Protein AF-A0A1Y1Y2I5-F1 (afdb_monomer)

Mean predicted aligned error: 3.87 Å

Nearest PDB structures (foldseek):
  2k5b-assembly1_B  TM=2.994E-01  e=3.682E+00  Homo sapiens

Solvent-accessible surface area (backbone atoms only — not comparable to full-atom values): 4730 Å² total; per-residue (Å²): 120,59,78,83,19,54,61,51,16,51,40,29,29,25,50,38,10,32,52,23,11,51,34,14,48,75,66,33,50,72,55,25,46,57,54,48,55,56,49,56,73,72,43,97,58,53,79,68,51,50,51,34,47,54,51,14,29,51,53,8,25,54,45,8,64,76,28,47,88,47,98,55,23,68,61,54,22,44,50,48,27,50,50,32,31,73,74,61,75,40,49,57,80,110

InterPro domains:
  IPR054246 Domain of unknown function DUF6973 [PF22322] (2-86)

Structure (mmCIF, N/CA/C/O backbone):
data_AF-A0A1Y1Y2I5-F1
#
_entry.id   AF-A0A1Y1Y2I5-F1
#
loop_
_atom_site.group_PDB
_atom_site.id
_atom_site.type_symbol
_atom_site.label_atom_id
_atom_site.label_alt_id
_atom_site.label_comp_id
_atom_site.label_asym_id
_atom_site.label_entity_id
_atom_site.label_seq_id
_atom_site.pdbx_PDB_ins_code
_atom_site.Cartn_x
_atom_site.Cartn_y
_atom_site.Cartn_z
_atom_site.occupancy
_atom_site.B_iso_or_equiv
_atom_site.auth_seq_id
_atom_site.auth_comp_id
_atom_site.auth_asym_id
_atom_site.auth_atom_id
_atom_site.pdbx_PDB_model_num
ATOM 1 N N . PHE A 1 1 ? 12.966 9.841 3.268 1.00 59.47 1 PHE A N 1
ATOM 2 C CA . PHE A 1 1 ? 13.816 9.147 2.280 1.00 59.47 1 PHE A CA 1
ATOM 3 C C . PHE A 1 1 ? 14.691 10.173 1.556 1.00 59.47 1 PHE A C 1
ATOM 5 O O . PHE A 1 1 ? 14.342 11.347 1.604 1.00 59.47 1 PHE A O 1
ATOM 12 N N . SER A 1 2 ? 15.833 9.792 0.967 1.00 68.56 2 SER A N 1
ATOM 13 C CA . SER A 1 2 ? 16.704 10.732 0.230 1.00 68.56 2 SER A CA 1
ATOM 14 C C . SER A 1 2 ? 16.094 11.107 -1.126 1.00 68.56 2 SER A C 1
ATOM 16 O O . SER A 1 2 ? 15.292 10.341 -1.659 1.00 68.56 2 SER A O 1
ATOM 18 N N . SER A 1 3 ? 16.496 12.244 -1.710 1.00 62.56 3 SER A N 1
ATOM 19 C CA . SER A 1 3 ? 15.995 12.697 -3.024 1.00 62.56 3 SER A CA 1
ATOM 20 C C . SER A 1 3 ? 16.132 11.621 -4.116 1.00 62.56 3 SER A C 1
ATOM 22 O O . SER A 1 3 ? 15.184 11.348 -4.841 1.00 62.56 3 SER A O 1
ATOM 24 N N . ALA A 1 4 ? 17.256 10.896 -4.132 1.00 61.22 4 ALA A N 1
ATOM 25 C CA . ALA A 1 4 ? 17.521 9.804 -5.077 1.00 61.22 4 ALA A CA 1
ATOM 26 C C . ALA A 1 4 ? 16.557 8.607 -4.971 1.00 61.22 4 ALA A C 1
ATOM 28 O O . ALA A 1 4 ? 16.491 7.790 -5.876 1.00 61.22 4 ALA A O 1
ATOM 29 N N . SER A 1 5 ? 15.818 8.480 -3.869 1.00 74.00 5 SER A N 1
ATOM 30 C CA . SER A 1 5 ? 14.844 7.398 -3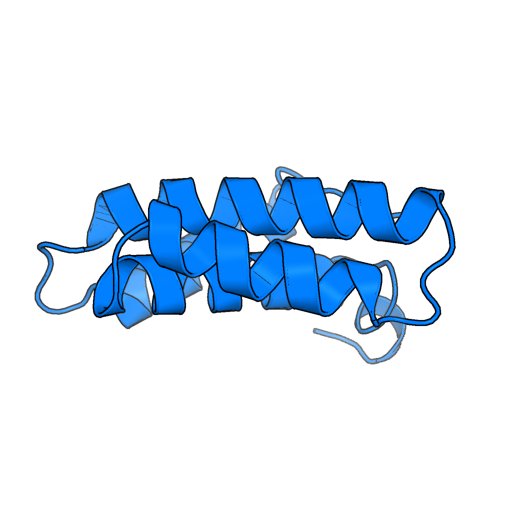.675 1.00 74.00 5 SER A CA 1
ATOM 31 C C . SER A 1 5 ? 13.401 7.835 -3.905 1.00 74.00 5 SER A C 1
ATOM 33 O O . SER A 1 5 ? 12.493 7.033 -3.693 1.00 74.00 5 SER A O 1
ATOM 35 N N . LEU A 1 6 ? 13.186 9.107 -4.265 1.00 74.94 6 LEU A N 1
ATOM 36 C CA . LEU A 1 6 ? 11.854 9.654 -4.491 1.00 74.94 6 LEU A CA 1
ATOM 37 C C . LEU A 1 6 ? 11.261 9.215 -5.824 1.00 74.94 6 LEU A C 1
ATOM 39 O O . LEU A 1 6 ? 10.047 9.254 -5.926 1.00 74.94 6 LEU A O 1
ATOM 43 N N . HIS A 1 7 ? 12.071 8.775 -6.779 1.00 71.00 7 HIS A N 1
ATOM 44 C CA . HIS A 1 7 ? 11.620 8.236 -8.058 1.00 71.00 7 HIS A CA 1
ATOM 45 C C . HIS A 1 7 ? 12.279 6.866 -8.221 1.00 71.00 7 HIS A C 1
ATOM 47 O O . HIS A 1 7 ? 13.490 6.766 -8.012 1.00 71.00 7 HIS A O 1
ATOM 53 N N . TYR A 1 8 ? 11.504 5.808 -8.471 1.00 80.31 8 TYR A N 1
ATOM 54 C CA . TYR A 1 8 ? 11.964 4.415 -8.652 1.00 80.31 8 TYR A CA 1
ATOM 55 C C . TYR A 1 8 ? 12.541 3.694 -7.429 1.00 80.31 8 TYR A C 1
ATOM 57 O O . TYR A 1 8 ? 12.689 2.471 -7.458 1.00 80.31 8 TYR A O 1
ATOM 65 N N . GLY A 1 9 ? 12.895 4.422 -6.372 1.00 85.81 9 GLY A N 1
ATOM 66 C CA . GLY A 1 9 ? 13.526 3.875 -5.175 1.00 85.81 9 GLY A CA 1
ATOM 67 C C . GLY A 1 9 ? 12.557 3.624 -4.017 1.00 85.81 9 GLY A C 1
ATOM 68 O O . GLY A 1 9 ? 11.343 3.781 -4.112 1.00 85.81 9 GLY A O 1
ATOM 69 N N . LYS A 1 10 ? 13.115 3.282 -2.849 1.00 92.00 10 LYS A N 1
ATOM 70 C CA . LYS A 1 10 ? 12.341 2.934 -1.638 1.00 92.00 10 LYS A CA 1
ATOM 71 C C . LYS A 1 10 ? 11.368 4.022 -1.168 1.00 92.00 10 LYS A C 1
ATOM 73 O O . LYS A 1 10 ? 10.375 3.710 -0.518 1.00 92.00 10 LYS A O 1
ATOM 78 N N . GLY A 1 11 ? 11.677 5.291 -1.432 1.00 92.00 11 GLY A N 1
ATOM 79 C CA . GLY A 1 11 ? 10.817 6.408 -1.054 1.00 92.00 11 GLY A CA 1
ATOM 80 C C . GLY A 1 11 ? 9.597 6.545 -1.954 1.00 92.00 11 GLY A C 1
ATOM 81 O O . GLY A 1 11 ? 8.561 6.996 -1.480 1.00 92.00 11 GLY A O 1
ATOM 82 N N . ASP A 1 12 ? 9.713 6.157 -3.218 1.00 92.44 12 ASP A N 1
ATOM 83 C CA . ASP A 1 12 ? 8.608 6.070 -4.166 1.00 92.44 12 ASP A CA 1
ATOM 84 C C . ASP A 1 12 ? 7.678 4.916 -3.801 1.00 92.44 12 ASP A C 1
ATOM 86 O O . ASP A 1 12 ? 6.517 5.122 -3.449 1.00 92.44 12 ASP A O 1
ATOM 90 N N . ALA A 1 13 ? 8.269 3.729 -3.664 1.00 95.50 13 ALA A N 1
ATOM 91 C CA . ALA A 1 13 ? 7.592 2.521 -3.224 1.00 95.50 13 ALA A CA 1
ATOM 92 C C . ALA A 1 13 ? 6.791 2.722 -1.923 1.00 95.50 13 ALA A C 1
ATOM 94 O O . ALA A 1 13 ? 5.626 2.333 -1.815 1.00 95.50 13 ALA A O 1
ATOM 95 N N . PHE A 1 14 ? 7.392 3.398 -0.935 1.00 96.75 14 PHE A N 1
ATOM 96 C CA . PHE A 1 14 ? 6.712 3.760 0.306 1.00 96.75 14 PHE A CA 1
ATOM 97 C C . PHE A 1 14 ? 5.490 4.657 0.081 1.00 96.75 14 PHE A C 1
ATOM 99 O O . PHE A 1 14 ? 4.469 4.441 0.732 1.00 96.75 14 PHE A O 1
ATOM 106 N N . ARG A 1 15 ? 5.579 5.673 -0.788 1.00 96.25 15 ARG A N 1
ATOM 107 C CA . ARG A 1 15 ? 4.457 6.593 -1.029 1.00 96.25 15 ARG A CA 1
ATOM 108 C C . ARG A 1 15 ? 3.276 5.859 -1.647 1.00 96.25 15 ARG A C 1
ATOM 110 O O . ARG A 1 15 ? 2.170 6.028 -1.141 1.00 96.25 15 ARG A O 1
ATOM 117 N N . HIS A 1 16 ? 3.518 5.015 -2.650 1.00 97.44 16 HIS A N 1
ATOM 118 C CA . HIS A 1 16 ? 2.486 4.181 -3.276 1.00 97.44 16 HIS A CA 1
ATOM 119 C C . HIS A 1 16 ? 1.809 3.258 -2.254 1.00 97.44 16 HIS A C 1
ATOM 121 O O . HIS A 1 16 ? 0.581 3.266 -2.112 1.00 97.44 16 HIS A O 1
ATOM 127 N N . CYS A 1 17 ? 2.615 2.561 -1.445 1.00 98.62 17 CYS A N 1
ATOM 128 C CA . CYS A 1 17 ? 2.123 1.724 -0.351 1.00 98.62 17 CYS A CA 1
ATOM 129 C C . CYS A 1 17 ? 1.270 2.52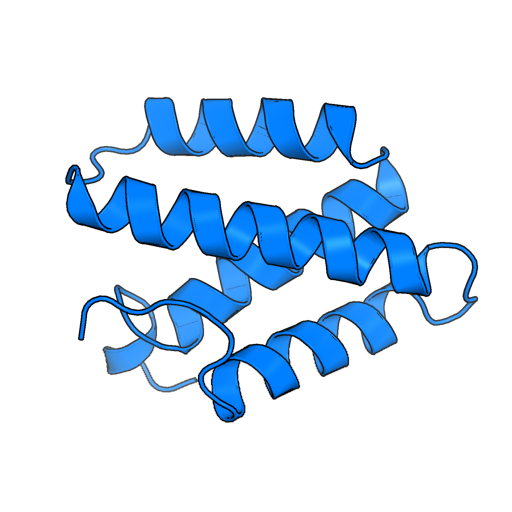2 0.642 1.00 98.62 17 CYS A C 1
ATOM 131 O O . CYS A 1 17 ? 0.115 2.181 0.905 1.00 98.62 17 CYS A O 1
ATOM 133 N N . TYR A 1 18 ? 1.808 3.610 1.196 1.00 98.62 18 TYR A N 1
ATOM 134 C CA . TYR A 1 18 ? 1.130 4.324 2.272 1.00 98.62 18 TYR A CA 1
ATOM 135 C C . TYR A 1 18 ? -0.130 5.042 1.779 1.00 98.62 18 TYR A C 1
ATOM 137 O O . TYR A 1 18 ? -1.155 5.027 2.462 1.00 98.62 18 TYR A O 1
ATOM 145 N N . TRP A 1 19 ? -0.104 5.596 0.566 1.00 98.50 19 TRP A N 1
ATOM 146 C CA . TRP A 1 19 ? -1.283 6.188 -0.057 1.00 98.50 19 TRP A CA 1
ATOM 147 C C . TRP A 1 19 ? -2.417 5.165 -0.218 1.00 98.50 19 TRP A C 1
ATOM 149 O O . TRP A 1 19 ? -3.542 5.426 0.219 1.00 98.50 19 TRP A O 1
ATOM 159 N N . ASN A 1 20 ? -2.125 3.967 -0.737 1.00 98.75 20 ASN A N 1
ATOM 160 C CA . ASN A 1 20 ? -3.126 2.903 -0.862 1.00 98.75 20 ASN A CA 1
ATOM 161 C C . ASN A 1 20 ? -3.615 2.372 0.491 1.00 98.75 20 ASN A C 1
ATOM 163 O O . ASN A 1 20 ? -4.798 2.041 0.629 1.00 98.75 20 ASN A O 1
ATOM 167 N N . ALA A 1 21 ? -2.750 2.342 1.508 1.00 98.81 21 ALA A N 1
ATOM 168 C CA . ALA A 1 21 ? -3.148 1.973 2.861 1.00 98.81 21 ALA A CA 1
ATOM 169 C C . ALA A 1 21 ? -4.144 2.982 3.454 1.00 98.81 21 ALA A C 1
ATOM 171 O O . ALA A 1 21 ? -5.190 2.582 3.968 1.00 98.81 21 ALA A O 1
ATOM 172 N N . LEU A 1 22 ? -3.880 4.286 3.312 1.00 98.81 22 LEU A N 1
ATOM 173 C CA . LEU A 1 22 ? -4.783 5.349 3.768 1.00 98.81 22 LEU A CA 1
ATOM 174 C C . LEU A 1 22 ? -6.134 5.309 3.049 1.00 98.81 22 LEU A C 1
ATOM 176 O O . LEU A 1 22 ? -7.180 5.422 3.692 1.00 98.81 22 LEU A O 1
ATOM 180 N N . MET A 1 23 ? -6.127 5.119 1.726 1.00 98.69 23 MET A N 1
ATOM 181 C CA . MET A 1 23 ? -7.365 4.972 0.960 1.00 98.69 23 MET A CA 1
ATOM 182 C C . MET A 1 23 ? -8.154 3.742 1.408 1.00 98.69 23 MET A C 1
ATOM 184 O O . MET A 1 23 ? -9.364 3.833 1.591 1.00 98.69 23 MET A O 1
ATOM 188 N N . THR A 1 24 ? -7.479 2.621 1.668 1.00 98.81 24 THR A N 1
ATOM 189 C CA . THR A 1 24 ? -8.132 1.390 2.131 1.00 98.81 24 THR A CA 1
ATOM 190 C C . THR A 1 24 ? -8.758 1.552 3.510 1.00 98.81 24 THR A C 1
ATOM 192 O O . THR A 1 24 ? -9.891 1.122 3.718 1.00 98.81 24 THR A O 1
ATOM 195 N N . ILE A 1 25 ? -8.060 2.209 4.440 1.00 98.69 25 ILE A N 1
ATOM 196 C CA . ILE A 1 25 ? -8.587 2.509 5.778 1.00 98.69 25 ILE A CA 1
ATOM 197 C C . ILE A 1 25 ? -9.847 3.378 5.679 1.00 98.69 25 ILE A C 1
ATOM 199 O O . ILE A 1 25 ? -10.805 3.160 6.418 1.00 98.69 25 ILE A O 1
ATOM 203 N N . ARG A 1 26 ? -9.856 4.359 4.770 1.00 98.19 26 ARG A N 1
ATOM 204 C CA . ARG A 1 26 ? -10.930 5.354 4.683 1.00 98.19 26 ARG A CA 1
ATOM 205 C C . ARG A 1 26 ? -12.124 4.918 3.835 1.00 98.19 26 ARG A C 1
ATOM 207 O O . ARG A 1 26 ? -13.252 5.277 4.161 1.00 98.19 26 ARG A O 1
ATOM 214 N N . PHE A 1 27 ? -11.878 4.202 2.744 1.00 97.88 27 PHE A N 1
ATOM 215 C CA . PHE A 1 27 ? -12.871 3.938 1.699 1.00 97.88 27 PHE A CA 1
ATOM 216 C C . PHE A 1 27 ? -13.032 2.455 1.356 1.00 97.88 27 PHE A C 1
ATOM 218 O O . PHE A 1 27 ? -13.967 2.112 0.640 1.00 97.88 27 PHE A O 1
ATOM 225 N N . GLY A 1 28 ? -12.164 1.581 1.873 1.00 98.25 28 GLY A N 1
ATOM 226 C CA . GLY A 1 28 ? -12.108 0.173 1.489 1.00 98.25 28 GLY A CA 1
ATOM 227 C C . GLY A 1 28 ? -11.149 -0.096 0.327 1.00 98.25 28 GLY A C 1
ATOM 228 O O . GLY A 1 28 ? -10.770 0.802 -0.428 1.00 98.25 28 GLY A O 1
ATOM 229 N N . ALA A 1 29 ? -10.721 -1.355 0.216 1.00 98.25 29 ALA A N 1
ATOM 230 C CA . ALA A 1 29 ? -9.693 -1.772 -0.738 1.00 98.25 29 ALA A CA 1
ATOM 231 C C . ALA A 1 29 ? -10.159 -1.663 -2.200 1.00 98.25 29 ALA A C 1
ATOM 233 O O . ALA A 1 29 ? -9.373 -1.253 -3.050 1.00 98.25 29 ALA A O 1
ATOM 234 N N . ASP A 1 30 ? -11.429 -1.954 -2.487 1.00 98.12 30 ASP A N 1
ATOM 235 C CA . ASP A 1 30 ? -11.962 -1.933 -3.856 1.00 98.12 30 ASP A CA 1
ATOM 236 C C . ASP A 1 30 ? -11.955 -0.516 -4.447 1.00 98.12 30 ASP A C 1
ATOM 238 O O . ASP A 1 30 ? -11.582 -0.300 -5.600 1.00 98.12 30 ASP A O 1
ATOM 242 N N . GLN A 1 31 ? -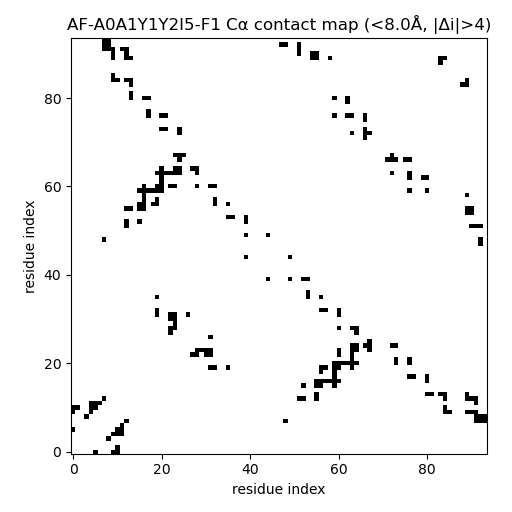12.354 0.476 -3.648 1.00 98.19 31 GLN A N 1
ATOM 243 C CA . GLN A 1 31 ? -12.323 1.886 -4.026 1.00 98.19 31 GLN A CA 1
ATOM 244 C C . GLN A 1 31 ? -10.882 2.386 -4.137 1.00 98.19 31 GLN A C 1
ATOM 246 O O . GLN A 1 31 ? -10.563 3.089 -5.094 1.00 98.19 31 GLN A O 1
ATOM 251 N N . ALA A 1 32 ? -10.012 1.996 -3.198 1.00 98.25 32 ALA A N 1
ATOM 252 C CA . ALA A 1 32 ? -8.593 2.336 -3.245 1.00 98.25 32 ALA A CA 1
ATOM 253 C C . ALA A 1 32 ? -7.934 1.826 -4.533 1.00 98.25 32 ALA A C 1
ATOM 255 O O . ALA A 1 32 ? -7.207 2.575 -5.178 1.00 98.25 32 ALA A O 1
ATOM 256 N N . GLN A 1 33 ? -8.242 0.591 -4.940 1.00 97.75 33 GLN A N 1
ATOM 257 C CA . GLN A 1 33 ? -7.724 0.015 -6.174 1.00 97.75 33 GLN A CA 1
ATOM 258 C C . GLN A 1 33 ? -8.170 0.810 -7.401 1.00 97.75 33 GLN A C 1
ATOM 260 O O . GLN A 1 33 ? -7.329 1.213 -8.186 1.00 97.75 33 GLN A O 1
ATOM 265 N N . LYS A 1 34 ? -9.467 1.101 -7.545 1.00 97.12 34 LYS A N 1
ATOM 266 C CA . LYS A 1 34 ? -9.975 1.850 -8.710 1.00 97.12 34 LYS A CA 1
ATOM 267 C C . LYS A 1 34 ? -9.328 3.228 -8.852 1.00 97.12 34 LYS A C 1
ATOM 269 O O . LYS A 1 34 ? -9.029 3.653 -9.963 1.00 97.12 34 LYS A O 1
ATOM 274 N N . VAL A 1 35 ? -9.131 3.926 -7.730 1.00 96.06 35 VAL A N 1
ATOM 275 C CA . VAL A 1 35 ? -8.469 5.238 -7.718 1.00 96.06 35 VAL A CA 1
ATOM 276 C C . VAL A 1 35 ? -6.991 5.106 -8.081 1.00 96.06 35 VAL A C 1
ATOM 278 O O . VAL A 1 35 ? -6.502 5.902 -8.876 1.00 96.06 35 VAL A O 1
ATOM 281 N N . ALA A 1 36 ? -6.295 4.112 -7.524 1.00 94.88 36 ALA A N 1
ATOM 282 C CA . ALA A 1 36 ? -4.886 3.869 -7.810 1.00 94.88 36 ALA A CA 1
ATOM 283 C C . ALA A 1 36 ? -4.662 3.451 -9.269 1.00 94.88 36 ALA A C 1
ATOM 285 O O . ALA A 1 36 ? -3.879 4.090 -9.955 1.00 94.88 36 ALA A O 1
ATOM 286 N N . ASP A 1 37 ? -5.403 2.464 -9.773 1.00 93.19 37 ASP A N 1
ATOM 287 C CA . ASP A 1 37 ? -5.288 1.979 -11.153 1.00 93.19 37 ASP A CA 1
ATOM 288 C C . ASP A 1 37 ? -5.537 3.131 -12.149 1.00 93.19 37 ASP A C 1
ATOM 290 O O . ASP A 1 37 ? -4.742 3.358 -13.056 1.00 93.19 37 ASP A O 1
ATOM 294 N N . SER A 1 38 ? -6.565 3.957 -11.910 1.00 91.81 38 SER A N 1
ATOM 295 C CA . SER A 1 38 ? -6.822 5.147 -12.733 1.00 91.81 38 SER A CA 1
ATOM 296 C C . SER A 1 38 ? -5.734 6.223 -12.620 1.00 91.81 38 SER A C 1
ATOM 298 O O . SER A 1 38 ? -5.582 7.015 -13.552 1.00 91.81 38 SER A O 1
ATOM 300 N N . HIS A 1 39 ? -5.035 6.327 -11.489 1.00 90.31 39 HIS A N 1
ATOM 301 C CA . HIS A 1 39 ? -3.906 7.242 -11.335 1.00 90.31 39 HIS A CA 1
ATOM 302 C C . HIS A 1 39 ? -2.713 6.773 -12.171 1.00 90.31 39 HIS A C 1
ATOM 304 O O . HIS A 1 39 ? -2.145 7.588 -12.896 1.00 90.31 39 HIS A O 1
ATOM 310 N N . GLU A 1 40 ? -2.403 5.474 -12.131 1.00 88.19 40 GLU A N 1
ATOM 311 C CA . GLU A 1 40 ? -1.297 4.893 -12.900 1.00 88.19 40 GLU A CA 1
ATOM 312 C C . GLU A 1 40 ? -1.558 4.933 -14.415 1.00 88.19 40 GLU A C 1
ATOM 314 O O . GLU 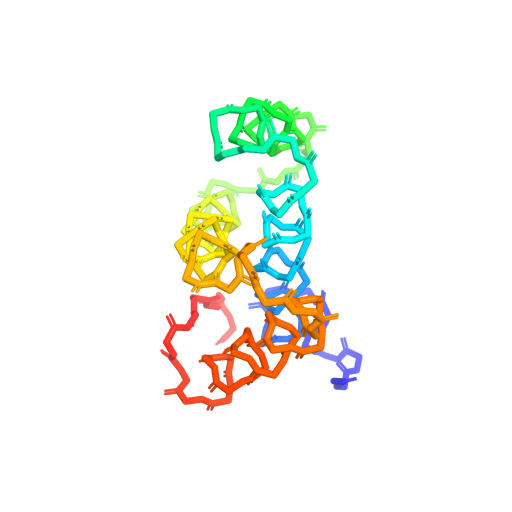A 1 40 ? -0.648 5.244 -15.178 1.00 88.19 40 GLU A O 1
ATOM 319 N N . ASP A 1 41 ? -2.802 4.705 -14.859 1.00 84.62 41 ASP A N 1
ATOM 320 C CA . ASP A 1 41 ? -3.184 4.769 -16.283 1.00 84.62 41 ASP A CA 1
ATOM 321 C C . ASP A 1 41 ? -3.050 6.180 -16.886 1.00 84.62 41 ASP A C 1
ATOM 323 O O . ASP A 1 41 ? -2.858 6.334 -18.093 1.00 84.62 41 ASP A O 1
ATOM 327 N N . ASN A 1 42 ? -3.175 7.220 -16.054 1.00 78.81 42 ASN A N 1
ATOM 328 C CA . ASN A 1 42 ? -3.039 8.619 -16.471 1.00 78.81 42 ASN A CA 1
ATOM 329 C C . ASN A 1 42 ? -1.635 9.190 -16.205 1.00 78.81 42 ASN A C 1
ATOM 331 O O . ASN A 1 42 ? -1.366 10.342 -16.558 1.00 78.81 42 ASN A O 1
ATOM 335 N N . GLY A 1 43 ? -0.751 8.419 -15.569 1.00 70.88 43 GLY A N 1
ATOM 336 C CA . GLY A 1 43 ? 0.657 8.761 -15.424 1.00 70.88 43 GLY A CA 1
ATOM 337 C C . GLY A 1 43 ? 1.400 8.508 -16.735 1.00 70.88 43 GLY A C 1
ATOM 338 O O . GLY A 1 43 ? 1.146 7.524 -17.423 1.00 70.88 43 GLY A O 1
ATOM 339 N N . ASN A 1 44 ? 2.369 9.357 -17.087 1.00 67.12 44 ASN A N 1
ATOM 340 C CA . ASN A 1 44 ? 3.310 9.078 -18.185 1.00 67.12 44 ASN A CA 1
ATOM 341 C C . ASN A 1 44 ? 4.339 7.998 -17.775 1.00 67.12 44 ASN A C 1
ATOM 343 O O . ASN A 1 44 ? 5.535 8.147 -18.034 1.00 67.12 44 ASN A O 1
ATOM 347 N N . ASN A 1 45 ? 3.891 6.943 -17.094 1.00 65.31 45 ASN A N 1
ATOM 348 C CA . ASN A 1 45 ? 4.754 5.949 -16.479 1.00 65.31 45 ASN A CA 1
ATOM 349 C C . ASN A 1 45 ? 5.203 4.933 -17.536 1.00 65.31 45 ASN A C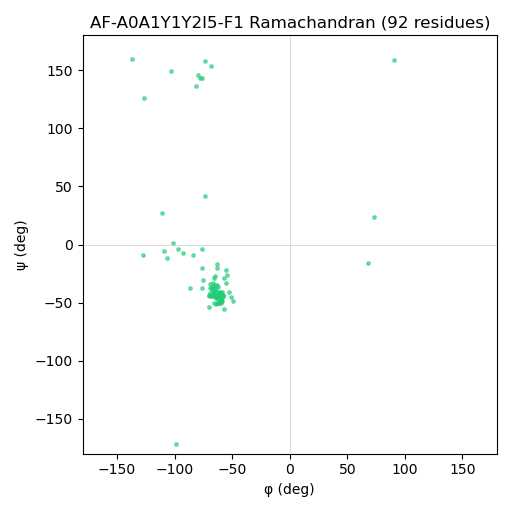 1
ATOM 351 O O . ASN A 1 45 ? 4.424 4.460 -18.369 1.00 65.31 45 ASN A O 1
ATOM 355 N N . LEU A 1 46 ? 6.489 4.585 -17.520 1.00 69.69 46 LEU A N 1
ATOM 356 C CA . LEU A 1 46 ? 7.002 3.493 -18.347 1.00 69.69 46 LEU A CA 1
ATOM 357 C C . LEU A 1 46 ? 6.451 2.152 -17.837 1.00 69.69 46 LEU A C 1
ATOM 359 O O . LEU A 1 46 ? 6.208 1.980 -16.649 1.00 69.69 46 LEU A O 1
ATOM 363 N N . SER A 1 47 ? 6.337 1.140 -18.704 1.00 70.75 47 SER A N 1
ATOM 364 C CA . SER A 1 47 ? 5.747 -0.163 -18.322 1.00 70.75 47 SER A CA 1
ATOM 365 C C . SER A 1 47 ? 6.384 -0.851 -17.099 1.00 70.75 47 SER A C 1
ATOM 367 O O . SER A 1 47 ? 5.733 -1.660 -16.441 1.00 70.75 47 SER A O 1
ATOM 369 N N . ALA A 1 48 ? 7.657 -0.570 -16.799 1.00 67.25 48 ALA A N 1
ATOM 370 C CA . ALA A 1 48 ? 8.334 -1.074 -15.605 1.00 67.25 48 ALA A CA 1
ATOM 371 C C . ALA A 1 48 ? 7.907 -0.323 -14.329 1.00 67.25 48 ALA A C 1
ATOM 373 O O . ALA A 1 48 ? 7.739 -0.956 -13.290 1.00 67.25 48 ALA A O 1
ATOM 374 N N . GLU A 1 49 ? 7.685 0.988 -14.431 1.00 73.38 49 GLU A N 1
ATOM 375 C CA . GLU A 1 49 ? 7.189 1.871 -13.363 1.00 73.38 49 GLU A CA 1
ATOM 376 C C . GLU A 1 49 ? 5.790 1.451 -12.954 1.00 73.38 49 GLU A C 1
ATOM 378 O O . GLU A 1 49 ? 5.590 1.075 -11.804 1.00 73.38 49 GLU A O 1
ATOM 383 N N . SER A 1 50 ? 4.892 1.281 -13.930 1.00 81.44 50 SER A N 1
ATOM 384 C CA . SER A 1 50 ? 3.533 0.804 -13.665 1.00 81.44 50 SER A CA 1
ATOM 385 C C . SER A 1 50 ? 3.509 -0.535 -12.918 1.00 81.44 50 SER A C 1
ATOM 387 O O . SER A 1 50 ? 2.631 -0.760 -12.096 1.00 81.44 50 SER A O 1
ATOM 389 N N . LYS A 1 51 ? 4.470 -1.444 -13.146 1.00 88.56 51 LYS A N 1
ATOM 390 C CA . LYS A 1 51 ? 4.533 -2.712 -12.390 1.00 88.56 51 LYS A CA 1
ATOM 391 C C . LYS A 1 51 ? 4.934 -2.499 -10.932 1.00 88.56 51 LYS A C 1
ATOM 393 O O . LYS A 1 51 ? 4.334 -3.119 -10.055 1.00 88.56 51 LYS A O 1
ATOM 398 N N . MET A 1 52 ? 5.930 -1.648 -10.690 1.00 93.44 52 MET A N 1
ATOM 399 C CA . MET A 1 52 ? 6.383 -1.291 -9.345 1.00 93.44 52 MET A CA 1
ATOM 400 C C . MET A 1 52 ? 5.264 -0.587 -8.571 1.00 93.44 52 MET A C 1
ATOM 402 O O . MET A 1 52 ? 4.953 -0.987 -7.445 1.00 93.44 52 MET A O 1
ATOM 406 N N . ASP A 1 53 ? 4.603 0.375 -9.210 1.00 94.56 53 ASP A N 1
ATOM 407 C CA . ASP A 1 53 ? 3.513 1.151 -8.625 1.00 94.56 53 ASP A CA 1
ATOM 408 C C . ASP A 1 53 ? 2.317 0.254 -8.304 1.00 94.56 53 ASP A C 1
ATOM 410 O O . ASP A 1 53 ? 1.875 0.213 -7.157 1.00 94.56 53 ASP A O 1
ATOM 414 N N . LEU A 1 54 ? 1.846 -0.560 -9.259 1.00 95.31 54 LEU A N 1
ATOM 415 C CA . LEU A 1 54 ? 0.729 -1.491 -9.044 1.00 95.31 54 LEU A CA 1
ATOM 416 C C . LEU A 1 54 ? 1.019 -2.505 -7.929 1.00 95.31 54 LEU A C 1
ATOM 418 O O . LEU A 1 54 ? 0.140 -2.773 -7.102 1.00 95.31 54 LEU A O 1
ATOM 422 N N . PHE A 1 55 ? 2.241 -3.045 -7.870 1.00 96.94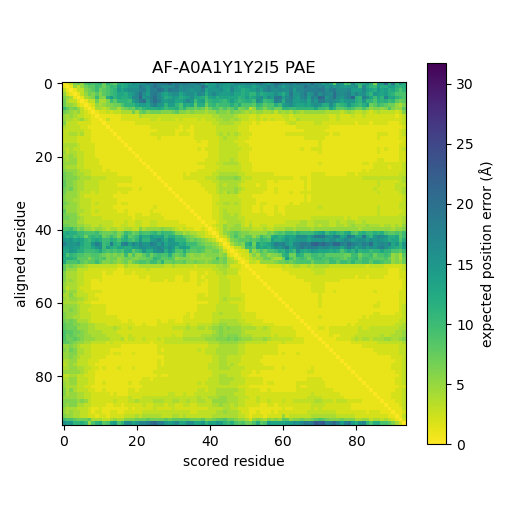 55 PHE A N 1
ATOM 423 C CA . PHE A 1 55 ? 2.651 -3.959 -6.802 1.00 96.94 55 PHE A CA 1
ATOM 424 C C . PHE A 1 55 ? 2.614 -3.266 -5.434 1.00 96.94 55 PHE A C 1
ATOM 426 O O . PHE A 1 55 ? 1.996 -3.764 -4.490 1.00 96.94 55 PHE A O 1
ATOM 433 N N . ASN A 1 56 ? 3.227 -2.087 -5.324 1.00 98.19 56 ASN A N 1
ATOM 434 C CA . ASN A 1 56 ? 3.298 -1.352 -4.063 1.00 98.19 56 ASN A CA 1
ATOM 435 C C . ASN A 1 56 ? 1.927 -0.809 -3.634 1.00 98.19 56 ASN A C 1
ATOM 437 O O . ASN A 1 56 ? 1.612 -0.815 -2.442 1.00 98.19 56 ASN A O 1
ATOM 441 N N . ASN A 1 57 ? 1.079 -0.426 -4.590 1.00 98.44 57 ASN A N 1
ATOM 442 C CA . ASN A 1 57 ? -0.318 -0.067 -4.373 1.00 98.44 57 ASN A CA 1
ATOM 443 C C . ASN A 1 57 ? -1.087 -1.247 -3.757 1.00 98.44 57 ASN A C 1
ATOM 445 O O . ASN A 1 57 ? -1.757 -1.079 -2.736 1.00 98.44 57 ASN A O 1
ATOM 449 N N . ALA A 1 58 ? -0.955 -2.454 -4.319 1.00 98.50 58 ALA A N 1
ATOM 450 C CA . ALA A 1 58 ? -1.582 -3.659 -3.773 1.00 98.50 58 ALA A CA 1
ATOM 451 C C . ALA A 1 58 ? -1.103 -3.961 -2.345 1.00 98.50 58 ALA A C 1
ATOM 453 O O . ALA A 1 58 ? -1.928 -4.169 -1.451 1.00 98.50 58 ALA A O 1
ATOM 454 N N . GLN A 1 59 ? 0.207 -3.876 -2.100 1.00 98.62 59 GLN A N 1
ATOM 455 C CA . GLN A 1 59 ? 0.776 -4.113 -0.774 1.00 98.62 59 GLN A CA 1
ATOM 456 C C . GLN A 1 59 ? 0.272 -3.100 0.266 1.00 98.62 59 GLN A C 1
ATOM 458 O O . GLN A 1 59 ? -0.026 -3.457 1.410 1.00 98.62 59 GLN A O 1
ATOM 463 N N . GLY A 1 60 ? 0.092 -1.846 -0.156 1.00 98.75 60 GLY A N 1
ATOM 464 C CA . GLY A 1 60 ? -0.559 -0.804 0.628 1.00 98.75 60 GLY A CA 1
ATOM 465 C C . GLY A 1 60 ? -1.986 -1.163 1.034 1.00 98.75 60 GLY A C 1
ATOM 466 O O . GLY A 1 60 ? -2.358 -0.996 2.197 1.00 98.75 60 GLY A O 1
ATOM 467 N N . ARG A 1 61 ? -2.789 -1.711 0.113 1.00 98.81 61 ARG A N 1
ATOM 468 C CA . ARG A 1 61 ? -4.165 -2.138 0.422 1.00 98.81 61 ARG A CA 1
ATOM 469 C C . ARG A 1 61 ? -4.206 -3.290 1.426 1.00 98.81 61 ARG A C 1
ATOM 471 O O . ARG A 1 61 ? -5.055 -3.288 2.318 1.00 98.81 61 ARG A O 1
ATOM 478 N N . GLU A 1 62 ? -3.280 -4.241 1.338 1.00 98.75 62 GLU A N 1
ATOM 479 C CA . GLU A 1 62 ? -3.161 -5.320 2.330 1.00 98.75 62 GLU A CA 1
ATOM 480 C C . GLU A 1 62 ? -2.845 -4.771 3.729 1.00 98.75 62 GLU A C 1
ATOM 482 O O . GLU A 1 62 ? -3.547 -5.084 4.695 1.00 98.75 62 GLU A O 1
ATOM 487 N N . ILE A 1 63 ? -1.857 -3.877 3.832 1.00 98.69 63 ILE A N 1
ATOM 488 C CA . ILE A 1 63 ? -1.478 -3.225 5.096 1.00 98.69 63 ILE A CA 1
ATOM 489 C C . ILE A 1 63 ? -2.632 -2.381 5.653 1.00 98.69 63 ILE A C 1
ATOM 491 O O . ILE A 1 63 ? -2.928 -2.436 6.848 1.00 98.69 63 ILE A O 1
ATOM 495 N N . GLY A 1 64 ? -3.333 -1.631 4.800 1.00 98.62 64 GLY A N 1
ATOM 496 C CA . GLY A 1 64 ? -4.505 -0.855 5.202 1.00 98.62 64 GLY A CA 1
ATOM 497 C C . GLY A 1 64 ? -5.618 -1.736 5.775 1.00 98.62 64 GLY A C 1
ATOM 498 O O . GLY A 1 64 ? -6.183 -1.418 6.822 1.00 98.62 64 GLY A O 1
ATOM 499 N N . ASN A 1 65 ? -5.897 -2.883 5.148 1.00 98.69 65 ASN A N 1
ATOM 500 C CA . ASN A 1 65 ? -6.878 -3.849 5.650 1.00 98.69 65 ASN A CA 1
ATOM 501 C C . ASN A 1 65 ? -6.499 -4.440 7.010 1.00 98.69 65 ASN A C 1
ATOM 503 O O . ASN A 1 65 ? -7.396 -4.686 7.819 1.00 98.69 65 ASN A O 1
ATOM 507 N N . LEU A 1 66 ? -5.204 -4.638 7.269 1.00 98.44 66 LEU A N 1
ATOM 508 C CA . LEU A 1 66 ? -4.710 -5.176 8.535 1.00 98.44 66 LEU A CA 1
ATOM 509 C C . LEU A 1 66 ? -4.997 -4.234 9.714 1.00 98.44 66 LEU A C 1
ATOM 511 O O . LEU A 1 66 ? -5.296 -4.694 10.815 1.00 98.44 66 LEU A O 1
ATOM 515 N N . TYR A 1 67 ? -4.939 -2.918 9.484 1.00 97.94 67 TYR A N 1
ATOM 516 C CA . TYR A 1 67 ? -5.030 -1.919 10.552 1.00 97.94 67 TYR A CA 1
ATOM 517 C C . TYR A 1 67 ? -6.327 -1.106 10.581 1.00 97.94 67 TYR A C 1
ATOM 519 O O . TYR A 1 67 ? -6.524 -0.359 11.538 1.00 97.94 67 TYR A O 1
ATOM 527 N N . LYS A 1 68 ? -7.233 -1.249 9.602 1.00 97.25 68 LYS A N 1
ATOM 528 C CA . LYS A 1 68 ? -8.434 -0.395 9.452 1.00 97.25 68 LYS A CA 1
ATOM 529 C C . LYS A 1 68 ? -9.364 -0.313 10.668 1.00 97.25 68 LYS A C 1
ATOM 531 O O . LYS A 1 68 ? -10.117 0.646 10.779 1.00 97.25 68 LYS A O 1
ATOM 536 N N . THR A 1 69 ? -9.33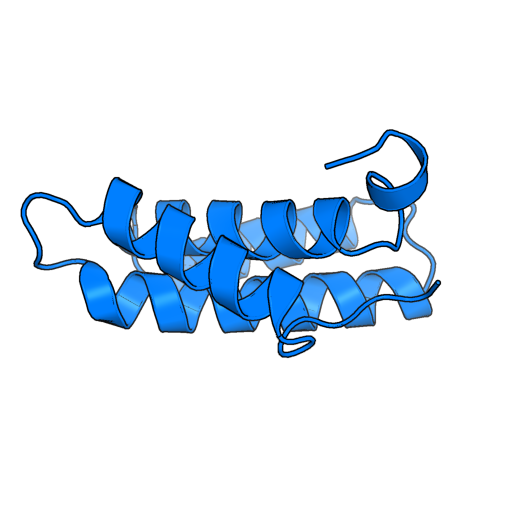4 -1.288 11.577 1.00 97.19 69 THR A N 1
ATOM 537 C CA . THR A 1 69 ? -10.153 -1.285 12.805 1.00 97.19 69 THR A CA 1
ATOM 538 C C . THR A 1 69 ? -9.442 -0.671 14.0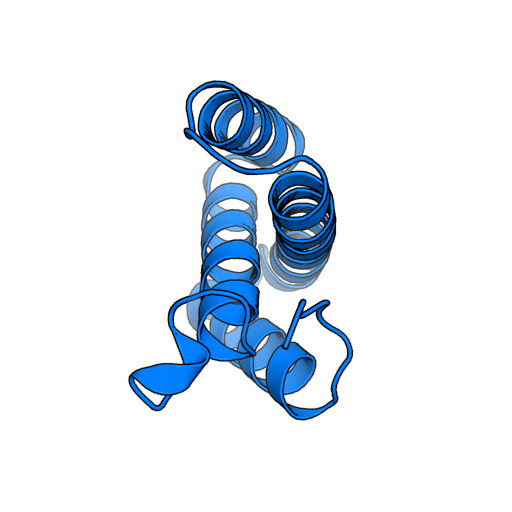16 1.00 97.19 69 THR A C 1
ATOM 540 O O . THR A 1 69 ? -10.053 -0.495 15.070 1.00 97.19 69 THR A O 1
ATOM 543 N N . SER A 1 70 ? -8.153 -0.346 13.894 1.00 98.0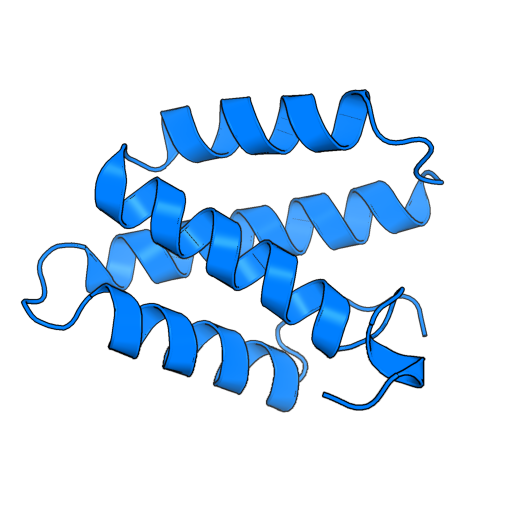0 70 SER A N 1
ATOM 544 C CA . SER A 1 70 ? -7.359 0.245 14.968 1.00 98.00 70 SER A CA 1
ATOM 545 C C . SER A 1 70 ? -7.649 1.736 15.128 1.00 98.00 70 SER A C 1
ATOM 547 O O . SER A 1 70 ? -7.754 2.476 14.153 1.00 98.00 70 SER A O 1
ATOM 549 N N . LYS A 1 71 ? -7.654 2.223 16.375 1.00 97.38 71 LYS A N 1
ATOM 550 C CA . LYS A 1 71 ? -7.696 3.670 16.668 1.00 97.38 71 LYS A CA 1
ATOM 551 C C . LYS A 1 71 ? -6.463 4.419 16.145 1.00 97.38 71 LYS A C 1
ATOM 553 O O . LYS A 1 71 ? -6.529 5.626 15.942 1.00 97.38 71 LYS A O 1
ATOM 558 N N . SER A 1 72 ? -5.369 3.699 15.898 1.00 97.94 72 SER A N 1
ATOM 559 C CA . SER A 1 72 ? -4.108 4.228 15.367 1.00 97.94 72 SER A CA 1
ATOM 560 C C . SER A 1 72 ? -3.836 3.738 13.939 1.00 97.94 72 SER A C 1
ATOM 562 O O . SER A 1 72 ? -2.677 3.624 13.549 1.00 97.94 72 SER A O 1
ATOM 564 N N . ALA A 1 73 ? -4.885 3.422 13.165 1.00 98.00 73 ALA A N 1
ATOM 565 C CA . ALA A 1 73 ? -4.780 2.793 11.845 1.00 98.00 73 ALA A CA 1
ATOM 566 C C . ALA A 1 73 ? -3.768 3.480 10.915 1.00 98.00 73 ALA A C 1
ATOM 568 O O . ALA A 1 73 ? -2.895 2.813 10.370 1.00 98.00 73 ALA A O 1
ATOM 569 N N . ASN A 1 74 ? -3.834 4.810 10.786 1.00 98.44 74 ASN A N 1
ATOM 570 C CA . ASN A 1 74 ? -2.937 5.555 9.897 1.00 98.44 74 ASN A CA 1
ATOM 571 C C . ASN A 1 74 ? -1.468 5.459 10.334 1.00 98.44 74 ASN A C 1
ATOM 573 O O . ASN A 1 74 ? -0.598 5.282 9.489 1.00 98.44 74 ASN A O 1
ATOM 577 N N . ALA A 1 75 ? -1.189 5.541 11.639 1.00 98.50 75 ALA A N 1
ATOM 578 C CA . ALA A 1 75 ? 0.174 5.427 12.158 1.00 98.50 75 ALA A CA 1
ATOM 579 C C . ALA A 1 75 ? 0.731 4.011 11.948 1.00 98.50 75 ALA A C 1
ATOM 581 O O . ALA A 1 75 ? 1.837 3.855 11.446 1.00 98.50 75 ALA A O 1
ATOM 582 N N . LEU A 1 76 ? -0.073 2.982 12.230 1.00 98.56 76 LEU A N 1
ATOM 583 C CA . LEU A 1 76 ? 0.316 1.587 12.012 1.00 98.56 76 LEU A CA 1
ATOM 584 C C . LEU A 1 76 ? 0.528 1.269 10.527 1.00 98.56 76 LEU A C 1
ATOM 586 O O . LEU A 1 76 ? 1.466 0.560 10.177 1.00 98.56 76 LEU A O 1
ATOM 590 N N . ALA A 1 77 ? -0.306 1.819 9.643 1.00 98.56 77 ALA A N 1
ATOM 591 C CA . ALA A 1 77 ? -0.128 1.684 8.202 1.00 98.56 77 ALA A CA 1
ATOM 592 C C . ALA A 1 77 ? 1.133 2.399 7.699 1.00 98.56 77 ALA A C 1
ATOM 594 O O . ALA A 1 77 ? 1.848 1.856 6.857 1.00 98.56 77 ALA A O 1
ATOM 595 N N . MET A 1 78 ? 1.429 3.588 8.235 1.00 98.56 78 MET A N 1
ATOM 596 C CA . MET A 1 78 ? 2.667 4.309 7.944 1.00 98.56 78 MET A CA 1
ATOM 597 C C . MET A 1 78 ? 3.885 3.479 8.355 1.00 98.56 78 MET A C 1
ATOM 599 O O . MET A 1 78 ? 4.779 3.269 7.536 1.00 98.56 78 MET A O 1
ATOM 603 N N . ASP A 1 79 ? 3.894 2.975 9.590 1.00 98.38 79 ASP A N 1
ATOM 604 C CA . ASP A 1 79 ? 4.979 2.148 10.116 1.00 98.38 79 ASP A CA 1
ATOM 605 C C . ASP A 1 79 ? 5.125 0.858 9.305 1.00 98.38 79 ASP A C 1
ATOM 607 O O . ASP A 1 79 ? 6.232 0.523 8.894 1.00 98.38 79 ASP A O 1
ATOM 611 N N . GLY A 1 80 ? 4.017 0.184 8.982 1.00 98.38 80 GLY A N 1
ATOM 612 C CA . GLY A 1 80 ? 4.008 -1.035 8.171 1.00 98.38 80 GLY A CA 1
ATOM 613 C C . GLY A 1 80 ? 4.597 -0.830 6.773 1.00 98.38 80 GLY A C 1
ATOM 614 O O . GLY A 1 80 ? 5.486 -1.577 6.364 1.00 98.38 80 GLY A O 1
ATOM 615 N N . CYS A 1 81 ? 4.168 0.212 6.054 1.00 98.44 81 CYS A N 1
ATOM 616 C CA . CYS A 1 81 ? 4.724 0.532 4.736 1.00 98.44 81 CYS A CA 1
ATOM 617 C C . CYS A 1 81 ? 6.194 0.968 4.815 1.00 98.44 81 CYS A C 1
ATOM 619 O O . CYS A 1 81 ? 6.988 0.643 3.930 1.00 98.44 81 CYS A O 1
ATOM 621 N N . LEU A 1 82 ? 6.585 1.688 5.871 1.00 97.75 82 LEU A N 1
ATOM 622 C CA . LEU A 1 82 ? 7.972 2.097 6.082 1.00 97.75 82 LEU A CA 1
ATOM 623 C C . LEU A 1 82 ? 8.878 0.889 6.350 1.00 97.75 82 LEU A C 1
ATOM 625 O O . LEU A 1 82 ? 9.978 0.808 5.796 1.00 97.75 82 LEU A O 1
ATOM 629 N N . ASP A 1 83 ? 8.419 -0.056 7.168 1.00 97.75 83 ASP A N 1
ATOM 630 C CA . ASP A 1 83 ? 9.144 -1.287 7.471 1.00 97.75 83 ASP A CA 1
ATOM 631 C C . ASP A 1 83 ? 9.256 -2.185 6.234 1.00 97.75 83 ASP A C 1
ATOM 633 O O . ASP A 1 83 ? 10.345 -2.684 5.938 1.00 97.75 83 ASP A O 1
ATOM 637 N N . ALA A 1 84 ? 8.176 -2.310 5.454 1.00 97.50 84 ALA A N 1
ATOM 638 C CA . ALA A 1 84 ? 8.172 -3.032 4.184 1.00 97.50 84 ALA A CA 1
ATOM 639 C C . ALA A 1 84 ? 9.192 -2.442 3.193 1.00 97.50 84 ALA A C 1
ATOM 641 O O . ALA A 1 84 ? 10.011 -3.174 2.630 1.00 97.50 84 ALA A O 1
ATOM 642 N N . ALA A 1 85 ? 9.224 -1.112 3.043 1.00 95.62 85 ALA A N 1
ATOM 643 C CA . ALA A 1 85 ? 10.197 -0.430 2.189 1.00 95.62 85 ALA A CA 1
ATOM 644 C C . ALA A 1 85 ? 11.646 -0.681 2.648 1.00 95.62 85 ALA A C 1
ATOM 646 O O . ALA A 1 85 ? 12.546 -0.929 1.840 1.00 95.62 85 ALA A O 1
ATOM 647 N N . ARG A 1 86 ? 11.899 -0.636 3.963 1.00 92.88 86 ARG A N 1
ATOM 648 C CA . ARG A 1 86 ? 13.237 -0.853 4.538 1.00 92.88 86 ARG A CA 1
ATOM 649 C C . ARG A 1 86 ? 13.721 -2.283 4.333 1.00 92.88 86 ARG A C 1
ATOM 651 O O . ARG A 1 86 ? 14.866 -2.456 3.909 1.00 92.88 86 ARG A O 1
ATOM 658 N N . LYS A 1 87 ? 12.842 -3.260 4.571 1.00 94.75 87 LYS A N 1
ATOM 659 C CA . LYS A 1 87 ? 13.100 -4.705 4.464 1.00 94.75 87 LYS A CA 1
ATOM 660 C C . LYS A 1 87 ? 13.142 -5.226 3.023 1.00 94.75 87 LYS A C 1
ATOM 662 O O . LYS A 1 87 ? 13.434 -6.399 2.834 1.00 94.75 87 LYS A O 1
ATOM 667 N N . GLY A 1 88 ? 12.878 -4.380 2.023 1.00 93.44 88 GLY A N 1
ATOM 668 C CA . GLY A 1 88 ? 12.862 -4.795 0.615 1.00 93.44 88 GLY A CA 1
ATOM 669 C C . GLY A 1 88 ? 11.640 -5.640 0.251 1.00 93.44 88 GLY A C 1
ATOM 670 O O . GLY A 1 88 ? 11.693 -6.424 -0.686 1.00 93.44 88 GLY A O 1
ATOM 671 N N . MET A 1 89 ? 10.552 -5.497 1.011 1.00 96.50 89 MET A N 1
ATOM 672 C CA . MET A 1 89 ? 9.266 -6.141 0.725 1.00 96.50 89 MET A CA 1
ATOM 673 C C . MET A 1 89 ? 8.430 -5.341 -0.284 1.00 96.50 89 MET A C 1
ATOM 675 O O . MET A 1 89 ? 7.406 -5.825 -0.745 1.00 96.50 89 MET A O 1
ATOM 679 N N . LEU A 1 90 ? 8.861 -4.121 -0.613 1.00 96.50 90 LEU A N 1
ATOM 680 C CA . LEU A 1 90 ? 8.301 -3.300 -1.682 1.00 96.50 90 LEU A CA 1
ATOM 681 C C . LEU A 1 90 ? 9.222 -3.333 -2.905 1.00 96.50 90 LEU A C 1
ATOM 683 O O . LEU A 1 90 ? 10.443 -3.439 -2.755 1.00 96.50 90 LEU A O 1
ATOM 687 N N . GLN A 1 91 ? 8.646 -3.214 -4.099 1.00 95.38 91 GLN A N 1
ATOM 688 C CA . GLN A 1 91 ? 9.407 -3.205 -5.348 1.00 95.38 91 GLN A CA 1
ATOM 689 C C . GLN A 1 91 ? 10.035 -1.836 -5.616 1.00 95.38 91 GLN A C 1
ATOM 691 O O . GLN A 1 91 ? 9.454 -0.801 -5.301 1.00 95.38 91 GLN A O 1
ATOM 696 N N . THR A 1 92 ? 11.219 -1.850 -6.224 1.00 91.94 92 THR A N 1
ATOM 697 C CA . THR A 1 92 ? 11.955 -0.683 -6.731 1.00 91.94 92 THR A CA 1
ATOM 698 C C . THR A 1 92 ? 12.534 -1.024 -8.106 1.00 91.94 92 THR A C 1
ATOM 700 O O . THR A 1 92 ? 12.677 -2.202 -8.432 1.00 91.94 92 THR A O 1
ATOM 703 N N . ILE A 1 93 ? 12.874 -0.016 -8.912 1.00 84.56 93 ILE A N 1
ATOM 704 C CA . ILE A 1 93 ? 13.492 -0.190 -10.248 1.00 84.56 93 ILE A CA 1
ATOM 705 C C . ILE A 1 93 ? 14.986 0.190 -10.233 1.00 84.56 93 ILE A C 1
ATOM 707 O O . ILE A 1 93 ? 15.718 -0.123 -11.168 1.00 84.56 93 ILE A O 1
ATOM 711 N N . SER A 1 94 ? 15.448 0.827 -9.152 1.00 67.75 94 SER A N 1
ATOM 712 C CA . SER A 1 94 ? 16.848 1.206 -8.914 1.00 67.75 94 SER A CA 1
ATOM 713 C C . SER A 1 94 ? 17.697 0.090 -8.318 1.00 67.75 94 SER A C 1
ATOM 715 O O . SER A 1 94 ? 17.183 -0.534 -7.356 1.00 67.75 94 SER A O 1
#

Secondary structure (DSSP, 8-state):
--GGGSSSSHHHHHHHHHHHHHHHHHH-HHHHHHHHHHHHHTS---HHHHHHHHHHHHHHHHHHHHHTTSTTHHHHHHHHHHHHHHHT-S----

pLDDT: mean 91.29, std 11.01, range [59.47, 98.81]

Foldseek 3Di:
DDPVQCALHLVVLLVLLLQLLVCCLVPNNVVSLVVQVVVLVPDPDDPVRSVLSNQSSVNSNVLSVVQSVPPCSSVSSSVVSNVCSVVVVGGGPD

Radius of gyration: 12.38 Å; Cα contacts (8 Å, |Δi|>4): 139; chains: 1; bounding box: 30×19×35 Å

Organism: NCBI:txid1314790

Sequence (94 aa):
FSSASLHYGKGDAFRHCYWNALMTIRFGADQAQKVADSHEDNGNNLSAESKMDLFNNAQGREIGNLYKTSKSANALAMDGCLDAARKGMLQTIS